Protein AF-A0A0J8AYR1-F1 (afdb_monomer_lite)

InterPro domains:
  IPR007810 Pep3/Vps18, beta-propeller domain [PF05131] (11-89)

Secondary structure (DSSP, 8-state):
---------S-S----------TTHHHH-SEEEEEEETTEEEEEETTSEEEEEETTT--EEEEES---TT-EEEEEEE-SS-TTEEEEEEETEEEEEEE---

Foldseek 3Di:
DPPDPPDPPDPPDDDDDDPDDDPCNVQFAAWQEWDDADQWIWTAGQNQKTWIARNVPRDIDIDRNDPDNQWGWHDWDDDNHDNAWIWTDTPPDDIDTGGDDD

Sequence (102 aa):
NYQDMTSIDSPMFTLERIQWQSSNSTDDGDIVDAATGNNALHIATTNRNIINYDLGSNAQNSIVISRRPEVVVQHIWCSPTSPLHILVSAQGYVSVLCYFVY

Structure (mmCIF, N/CA/C/O backbone):
data_AF-A0A0J8AYR1-F1
#
_entry.id   AF-A0A0J8AYR1-F1
#
loop_
_atom_site.group_PDB
_atom_site.id
_atom_site.type_symbol
_atom_site.label_atom_id
_atom_site.label_alt_id
_atom_site.label_comp_id
_atom_site.label_asym_id
_atom_site.label_entity_id
_atom_site.label_seq_id
_atom_site.pdbx_PDB_ins_code
_atom_site.Cartn_x
_atom_site.Cartn_y
_atom_site.Cartn_z
_atom_site.occupancy
_atom_site.B_iso_or_equiv
_atom_site.auth_seq_id
_atom_site.auth_comp_id
_atom_site.auth_asym_id
_atom_site.auth_atom_id
_atom_site.pdbx_PDB_model_num
ATOM 1 N N . ASN A 1 1 ? 34.464 -25.428 -34.693 1.00 41.31 1 ASN A N 1
ATOM 2 C CA . ASN A 1 1 ? 34.083 -24.071 -34.250 1.00 41.31 1 ASN A CA 1
ATOM 3 C C . ASN A 1 1 ? 32.706 -24.113 -33.616 1.00 41.31 1 ASN A C 1
ATOM 5 O O . ASN A 1 1 ? 31.740 -23.686 -34.228 1.00 41.31 1 ASN A O 1
ATOM 9 N N . TYR A 1 2 ? 32.618 -24.696 -32.420 1.00 43.16 2 TYR A N 1
ATOM 10 C CA . TYR A 1 2 ? 31.464 -24.510 -31.545 1.00 43.16 2 TYR A CA 1
ATOM 11 C C . TYR A 1 2 ? 31.733 -23.206 -30.804 1.00 43.16 2 TYR A C 1
ATOM 13 O O . TYR A 1 2 ? 32.728 -23.120 -30.089 1.00 43.16 2 TYR A O 1
ATOM 21 N N . GLN A 1 3 ? 30.949 -22.167 -31.088 1.00 45.69 3 GLN A N 1
ATOM 22 C CA . GLN A 1 3 ? 31.020 -20.950 -30.295 1.00 45.69 3 GLN A CA 1
ATOM 23 C C . GLN A 1 3 ? 30.329 -21.210 -28.962 1.00 45.69 3 GLN A C 1
ATOM 25 O O . GLN A 1 3 ? 29.209 -21.716 -28.916 1.00 45.69 3 GLN A O 1
ATOM 30 N N . ASP A 1 4 ? 31.079 -20.909 -27.912 1.00 48.56 4 ASP A N 1
ATOM 31 C CA . ASP A 1 4 ? 30.692 -20.997 -26.518 1.00 48.56 4 ASP A CA 1
ATOM 32 C C . ASP A 1 4 ? 29.465 -20.115 -26.273 1.00 48.56 4 ASP A C 1
ATOM 34 O O . ASP A 1 4 ? 29.468 -18.913 -26.543 1.00 48.56 4 ASP A O 1
ATOM 38 N N . MET A 1 5 ? 28.389 -20.730 -25.799 1.00 51.56 5 MET A N 1
ATOM 39 C CA . MET A 1 5 ? 27.125 -20.071 -25.496 1.00 51.56 5 MET A CA 1
ATOM 40 C C . MET A 1 5 ? 27.169 -19.575 -24.046 1.00 51.56 5 MET A C 1
ATOM 42 O O . MET A 1 5 ? 26.404 -20.024 -23.199 1.00 51.56 5 MET A O 1
ATOM 46 N N . THR A 1 6 ? 28.113 -18.686 -23.736 1.00 61.59 6 THR A N 1
ATOM 47 C CA . THR A 1 6 ? 28.304 -18.126 -22.390 1.00 61.59 6 THR A CA 1
ATOM 48 C C . THR A 1 6 ? 27.818 -16.681 -22.335 1.00 61.59 6 THR A C 1
ATOM 50 O O . THR A 1 6 ? 28.606 -15.758 -22.529 1.00 61.59 6 THR A O 1
ATOM 53 N N . SER A 1 7 ? 26.529 -16.460 -22.064 1.00 59.00 7 SER A N 1
ATOM 54 C CA . SER A 1 7 ? 26.088 -15.193 -21.448 1.00 59.00 7 SER A CA 1
ATOM 55 C C . SER A 1 7 ? 24.693 -15.261 -20.801 1.00 59.00 7 SER A C 1
ATOM 57 O O . SER A 1 7 ? 23.943 -14.289 -20.861 1.00 59.00 7 SER A O 1
ATOM 59 N N . ILE A 1 8 ? 24.318 -16.387 -20.181 1.00 58.75 8 ILE A N 1
ATOM 60 C CA . ILE A 1 8 ? 23.098 -16.459 -19.342 1.00 58.75 8 ILE A CA 1
ATOM 61 C C . ILE A 1 8 ? 23.377 -15.946 -17.905 1.00 58.75 8 ILE A C 1
ATOM 63 O O . ILE A 1 8 ? 22.479 -15.871 -17.078 1.00 58.75 8 ILE A O 1
ATOM 67 N N . ASP A 1 9 ? 24.602 -15.504 -17.601 1.00 64.50 9 ASP A N 1
ATOM 68 C CA . ASP A 1 9 ? 25.030 -15.224 -16.219 1.00 64.50 9 ASP A CA 1
ATOM 69 C C . ASP A 1 9 ? 24.648 -13.836 -15.668 1.00 64.50 9 ASP A C 1
ATOM 71 O O . ASP A 1 9 ? 25.015 -13.498 -14.543 1.00 64.50 9 ASP A O 1
ATOM 75 N N . SER A 1 10 ? 23.905 -13.012 -16.413 1.00 72.81 10 SER A N 1
ATOM 76 C CA . SER A 1 10 ? 23.331 -11.780 -15.850 1.00 72.81 10 SER A CA 1
ATOM 77 C C . SER A 1 10 ? 21.927 -12.064 -15.317 1.00 72.81 10 SER A C 1
ATOM 79 O O . SER A 1 10 ? 21.086 -12.545 -16.083 1.00 72.81 10 SER A O 1
ATOM 81 N N . PRO A 1 11 ? 21.632 -11.787 -14.033 1.00 75.94 11 PRO A N 1
ATOM 82 C CA . PRO A 1 11 ? 20.304 -12.039 -13.500 1.00 75.94 11 PRO A CA 1
ATOM 83 C C . PRO A 1 11 ? 19.281 -11.180 -14.251 1.00 75.94 11 PRO A C 1
ATOM 85 O O . PRO A 1 11 ? 19.457 -9.972 -14.392 1.00 75.94 11 PRO A O 1
ATOM 88 N N . MET A 1 12 ? 18.194 -11.802 -14.721 1.00 83.56 12 MET A N 1
ATOM 89 C CA . MET A 1 12 ? 17.119 -11.093 -15.436 1.00 83.56 12 MET A CA 1
ATOM 90 C C . MET A 1 12 ? 16.391 -10.062 -14.557 1.00 83.56 12 MET A C 1
ATOM 92 O O . MET A 1 12 ? 15.649 -9.233 -15.075 1.00 83.56 12 MET A O 1
ATOM 96 N N . PHE A 1 13 ? 16.586 -10.126 -13.236 1.00 83.69 13 PHE A N 1
ATOM 97 C CA . PHE A 1 13 ? 15.982 -9.238 -12.252 1.00 83.69 13 PHE A CA 1
ATOM 98 C C . PHE A 1 13 ? 16.992 -8.911 -11.155 1.00 83.69 13 PHE A C 1
ATOM 100 O O . PHE A 1 13 ? 17.708 -9.794 -10.677 1.00 83.69 13 PHE A O 1
ATOM 107 N N . THR A 1 14 ? 17.004 -7.659 -10.715 1.00 84.88 14 THR A N 1
ATOM 108 C CA . THR A 1 14 ? 17.695 -7.224 -9.503 1.00 84.88 14 THR A CA 1
ATOM 109 C C . THR A 1 14 ? 16.663 -6.901 -8.430 1.00 84.88 14 THR A C 1
ATOM 111 O O . THR A 1 14 ? 15.579 -6.393 -8.718 1.00 84.88 14 THR A O 1
ATOM 114 N N . LEU A 1 15 ? 16.982 -7.233 -7.178 1.00 87.06 15 LEU A N 1
ATOM 115 C CA . LEU A 1 15 ? 16.204 -6.773 -6.034 1.00 87.06 15 LEU A CA 1
ATOM 116 C C . LEU A 1 15 ? 16.839 -5.488 -5.518 1.00 87.06 15 LEU A C 1
ATOM 118 O O . LEU A 1 15 ? 17.949 -5.510 -4.988 1.00 87.06 15 LEU A O 1
ATOM 122 N N . GLU A 1 16 ? 16.119 -4.383 -5.647 1.00 85.75 16 GLU A N 1
ATOM 123 C CA . GLU A 1 16 ? 16.551 -3.086 -5.144 1.00 85.75 16 GLU A CA 1
ATOM 124 C C . GLU A 1 16 ? 15.649 -2.646 -3.997 1.00 85.75 16 GLU A C 1
ATOM 126 O O . GLU A 1 16 ? 14.424 -2.785 -4.038 1.00 85.75 16 GLU A O 1
ATOM 131 N N . ARG A 1 17 ? 16.264 -2.116 -2.936 1.00 83.44 17 ARG A N 1
ATOM 132 C CA . ARG A 1 17 ? 15.516 -1.518 -1.835 1.00 83.44 17 ARG A CA 1
ATOM 133 C C . ARG A 1 17 ? 15.144 -0.096 -2.224 1.00 83.44 17 ARG A C 1
ATOM 135 O O . ARG A 1 17 ? 16.012 0.770 -2.281 1.00 83.44 17 ARG A O 1
ATOM 142 N N . ILE A 1 18 ? 13.852 0.159 -2.385 1.00 78.69 18 ILE A N 1
ATOM 143 C CA . ILE A 1 18 ? 13.345 1.527 -2.476 1.00 78.69 18 ILE A CA 1
ATOM 144 C C . ILE A 1 18 ? 13.568 2.197 -1.116 1.00 78.69 18 ILE A C 1
ATOM 146 O O . ILE A 1 18 ? 13.080 1.724 -0.085 1.00 78.69 18 ILE A O 1
ATOM 150 N N . GLN A 1 19 ? 14.338 3.287 -1.101 1.00 73.56 19 GLN A N 1
ATOM 151 C CA . GLN A 1 19 ? 14.444 4.153 0.070 1.00 73.56 19 GLN A CA 1
ATOM 152 C C . GLN A 1 19 ? 13.194 5.027 0.156 1.00 73.56 19 GLN A C 1
ATOM 154 O O . GLN A 1 19 ? 13.182 6.176 -0.271 1.00 73.56 19 GLN A O 1
ATOM 159 N N . TRP A 1 20 ? 12.129 4.446 0.694 1.00 74.62 20 TRP A N 1
ATOM 160 C CA . TRP A 1 20 ? 10.896 5.151 1.007 1.00 74.62 20 TRP A CA 1
ATOM 161 C C . TRP A 1 20 ? 10.792 5.390 2.516 1.00 74.62 20 TRP A C 1
ATOM 163 O O . TRP A 1 20 ? 11.102 4.505 3.317 1.00 74.62 20 TRP A O 1
ATOM 173 N N . GLN A 1 21 ? 10.327 6.580 2.894 1.00 71.75 21 GLN A N 1
ATOM 174 C CA . GLN A 1 21 ? 9.974 6.928 4.265 1.00 71.75 21 GLN A CA 1
ATOM 175 C C . GLN A 1 21 ? 8.799 7.904 4.244 1.00 71.75 21 GLN A C 1
ATOM 177 O O . GLN A 1 21 ? 8.859 8.926 3.560 1.00 71.75 21 GLN A O 1
ATOM 182 N N . SER A 1 22 ? 7.750 7.610 5.015 1.00 71.69 22 SER A N 1
ATOM 183 C CA . SER A 1 22 ? 6.645 8.555 5.185 1.00 71.69 22 SER A CA 1
ATOM 184 C C . SER A 1 22 ? 7.136 9.874 5.785 1.00 71.69 22 SER A C 1
ATOM 186 O O . SER A 1 22 ? 7.907 9.873 6.751 1.00 71.69 22 SER A O 1
ATOM 188 N N . SER A 1 23 ? 6.619 11.000 5.283 1.00 70.94 23 SER A N 1
ATOM 189 C CA . SER A 1 23 ? 6.814 12.324 5.893 1.00 70.94 23 SER A CA 1
ATOM 190 C C . SER A 1 23 ? 6.372 12.383 7.356 1.00 70.94 23 SER A C 1
ATOM 192 O O . SER A 1 23 ? 6.925 13.177 8.109 1.00 70.94 23 SER A O 1
ATOM 194 N N . ASN A 1 24 ? 5.417 11.536 7.760 1.00 69.19 24 ASN A N 1
ATOM 195 C CA . ASN A 1 24 ? 4.811 11.531 9.093 1.00 69.19 24 ASN A CA 1
ATOM 196 C C . ASN A 1 24 ? 4.947 10.157 9.773 1.00 69.19 24 ASN A C 1
ATOM 198 O O . ASN A 1 24 ? 4.015 9.676 10.408 1.00 69.19 24 ASN A O 1
ATOM 202 N N . SER A 1 25 ? 6.109 9.507 9.635 1.00 64.56 25 SER A N 1
ATOM 203 C CA . SER A 1 25 ? 6.326 8.110 10.064 1.00 64.56 25 SER A CA 1
ATOM 204 C C . SER A 1 25 ? 5.866 7.747 11.490 1.00 64.56 25 SER A C 1
ATOM 206 O O . SER A 1 25 ? 5.452 6.613 11.708 1.00 64.56 25 SER A O 1
ATOM 208 N N . THR A 1 26 ? 5.878 8.676 12.453 1.00 67.69 26 THR A N 1
ATOM 209 C CA . THR A 1 26 ? 5.366 8.430 13.816 1.00 67.69 26 THR A CA 1
ATOM 210 C C . THR A 1 26 ? 3.842 8.339 13.893 1.00 67.69 26 THR A C 1
ATOM 212 O O . THR A 1 26 ? 3.320 7.618 14.739 1.00 67.69 26 THR A O 1
ATOM 215 N N . ASP A 1 27 ? 3.132 9.032 13.004 1.00 79.12 27 ASP A N 1
ATOM 216 C CA . ASP A 1 27 ? 1.670 9.130 13.010 1.00 79.12 27 ASP A CA 1
ATOM 217 C C . ASP A 1 27 ? 1.016 8.096 12.088 1.00 79.12 27 ASP A C 1
ATOM 219 O O . ASP A 1 27 ? -0.184 7.847 12.192 1.00 79.12 27 ASP A O 1
ATOM 223 N N . ASP A 1 28 ? 1.783 7.456 11.204 1.00 83.00 28 ASP A N 1
ATOM 224 C CA . ASP A 1 28 ? 1.265 6.468 10.255 1.00 83.00 28 ASP A CA 1
ATOM 225 C C . ASP A 1 28 ? 1.270 5.033 10.797 1.00 83.00 28 ASP A C 1
ATOM 227 O O . ASP A 1 28 ? 0.430 4.232 10.386 1.00 83.00 28 ASP A O 1
ATOM 231 N N . GLY A 1 29 ? 2.139 4.713 11.758 1.00 87.69 29 GLY A N 1
ATOM 232 C CA . GLY A 1 29 ? 2.247 3.365 12.322 1.00 87.69 29 GLY A CA 1
ATOM 233 C C . GLY A 1 29 ? 2.941 2.372 11.382 1.00 87.69 29 GLY A C 1
ATOM 234 O O . GLY A 1 29 ? 3.720 2.757 10.511 1.00 87.69 29 GLY A O 1
ATOM 235 N N . ASP A 1 30 ? 2.671 1.081 11.579 1.00 90.50 30 ASP A N 1
ATOM 236 C CA . ASP A 1 30 ? 3.294 -0.013 10.825 1.00 90.50 30 ASP A CA 1
ATOM 237 C C . ASP A 1 30 ? 2.606 -0.245 9.476 1.00 90.50 30 ASP A C 1
ATOM 239 O O . ASP A 1 30 ? 1.420 0.047 9.307 1.00 90.50 30 ASP A O 1
ATOM 243 N N . ILE A 1 31 ? 3.332 -0.829 8.520 1.00 91.69 31 ILE A N 1
ATOM 244 C CA . ILE A 1 31 ? 2.767 -1.264 7.237 1.00 91.69 31 ILE A CA 1
ATOM 245 C C . ILE A 1 31 ? 1.909 -2.513 7.455 1.00 91.69 31 ILE A C 1
ATOM 247 O O . ILE A 1 31 ? 2.355 -3.485 8.062 1.00 91.69 31 ILE A O 1
ATOM 251 N N . VAL A 1 32 ? 0.694 -2.492 6.911 1.00 93.25 32 VAL A N 1
ATOM 252 C CA . VAL A 1 32 ? -0.233 -3.631 6.894 1.00 93.25 32 VAL A CA 1
ATOM 253 C C . VAL A 1 32 ? -0.153 -4.368 5.564 1.00 93.25 32 VAL A C 1
ATOM 255 O O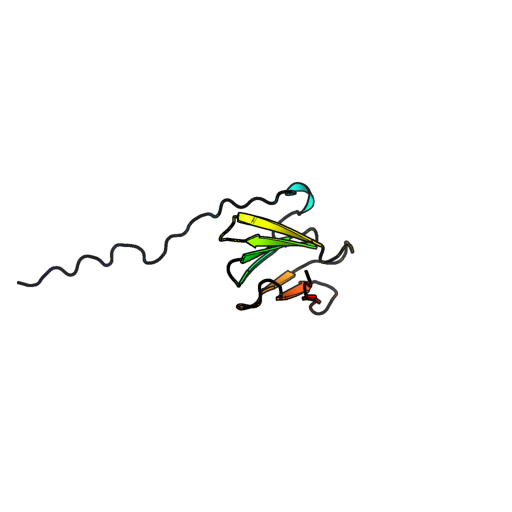 . VAL A 1 32 ? -0.011 -5.586 5.542 1.00 93.25 32 VAL A O 1
ATOM 258 N N . ASP A 1 33 ? -0.257 -3.627 4.462 1.00 94.31 33 ASP A N 1
ATOM 259 C CA . ASP A 1 33 ? -0.274 -4.175 3.109 1.00 94.31 33 ASP A CA 1
ATOM 260 C C . ASP A 1 33 ? 0.229 -3.128 2.108 1.00 94.31 33 ASP A C 1
ATOM 262 O O . ASP A 1 33 ? 0.218 -1.924 2.390 1.00 94.31 33 ASP A O 1
ATOM 266 N N . ALA A 1 34 ? 0.673 -3.583 0.940 1.00 92.88 34 ALA A N 1
ATOM 267 C CA . ALA A 1 34 ? 1.155 -2.726 -0.128 1.00 92.88 34 ALA A CA 1
ATOM 268 C C . ALA A 1 34 ? 0.722 -3.253 -1.497 1.00 92.88 34 ALA A C 1
ATOM 270 O O . ALA A 1 34 ? 0.813 -4.444 -1.786 1.00 92.88 34 ALA A O 1
ATOM 271 N N . ALA A 1 35 ? 0.307 -2.344 -2.372 1.00 92.50 35 ALA A N 1
ATOM 272 C CA . ALA A 1 35 ? -0.088 -2.660 -3.736 1.00 92.50 35 ALA A CA 1
ATOM 273 C C . ALA A 1 35 ? 0.519 -1.651 -4.710 1.00 92.50 35 ALA A C 1
ATOM 275 O O . ALA A 1 35 ? 0.673 -0.473 -4.393 1.00 92.50 35 ALA A O 1
ATOM 276 N N . THR A 1 36 ? 0.861 -2.110 -5.911 1.00 89.88 36 THR A N 1
ATOM 277 C CA . THR A 1 36 ? 1.384 -1.252 -6.977 1.00 89.88 36 THR A CA 1
ATOM 278 C C . THR A 1 36 ? 0.388 -1.161 -8.124 1.00 89.88 36 THR A C 1
ATOM 280 O O . THR A 1 36 ? -0.287 -2.129 -8.475 1.00 89.88 36 THR A O 1
ATOM 283 N N . GLY A 1 37 ? 0.284 0.024 -8.715 1.00 87.12 37 GLY A N 1
ATOM 284 C CA . GLY A 1 37 ? -0.596 0.291 -9.847 1.00 87.12 37 GLY A CA 1
ATOM 285 C C . GLY A 1 37 ? -0.284 1.655 -10.442 1.00 87.12 37 GLY A C 1
ATOM 286 O O . GLY A 1 37 ? 0.075 2.573 -9.715 1.00 87.12 37 GLY A O 1
ATOM 287 N N . ASN A 1 38 ? -0.368 1.786 -11.769 1.00 84.81 38 ASN A N 1
ATOM 288 C CA . ASN A 1 38 ? -0.178 3.059 -12.473 1.00 84.81 38 ASN A CA 1
ATOM 289 C C . ASN A 1 38 ? 1.052 3.886 -12.006 1.00 84.81 38 ASN A C 1
ATOM 291 O O . ASN A 1 38 ? 0.932 5.065 -11.682 1.00 84.81 38 ASN A O 1
ATOM 295 N N . ASN A 1 39 ? 2.234 3.261 -11.947 1.00 87.81 39 ASN A N 1
ATOM 296 C CA . ASN A 1 39 ? 3.491 3.887 -11.501 1.00 87.81 39 ASN A CA 1
ATOM 297 C C . ASN A 1 39 ? 3.481 4.442 -10.057 1.00 87.81 39 ASN A C 1
ATOM 299 O O . ASN A 1 39 ? 4.303 5.286 -9.704 1.00 87.81 39 ASN A O 1
ATOM 303 N N . ALA A 1 40 ? 2.576 3.957 -9.211 1.00 87.69 40 ALA A N 1
ATOM 304 C CA . ALA A 1 40 ? 2.516 4.294 -7.799 1.00 87.69 40 ALA A CA 1
ATOM 305 C C . ALA A 1 40 ? 2.620 3.041 -6.922 1.00 87.69 40 ALA A C 1
ATOM 307 O O . ALA A 1 40 ? 2.189 1.944 -7.294 1.00 87.69 40 ALA A O 1
ATOM 308 N N . LEU A 1 41 ? 3.197 3.234 -5.740 1.00 90.38 41 LEU A N 1
ATOM 309 C CA . LEU A 1 41 ? 3.162 2.314 -4.616 1.00 90.38 41 LEU A CA 1
ATOM 310 C C . LEU A 1 41 ? 2.157 2.856 -3.597 1.00 90.38 41 LEU A C 1
ATOM 312 O O . LEU A 1 41 ? 2.303 3.968 -3.095 1.00 90.38 41 LEU A O 1
ATOM 316 N N . HIS A 1 42 ? 1.145 2.060 -3.291 1.00 90.44 42 HIS A N 1
ATOM 317 C CA . HIS A 1 42 ? 0.127 2.358 -2.297 1.00 90.44 42 HIS A CA 1
ATOM 318 C C . HIS A 1 42 ? 0.407 1.517 -1.058 1.00 90.44 42 HIS A C 1
ATOM 320 O O . HIS A 1 42 ? 0.575 0.303 -1.166 1.00 90.44 42 HIS A O 1
ATOM 326 N N . ILE A 1 43 ? 0.473 2.151 0.107 1.00 91.75 43 ILE A N 1
ATOM 327 C CA . ILE A 1 43 ? 0.865 1.511 1.365 1.00 91.75 43 ILE A CA 1
ATOM 328 C C . ILE A 1 43 ? -0.237 1.753 2.383 1.00 91.75 43 ILE A C 1
ATOM 330 O O . ILE A 1 43 ? -0.506 2.896 2.745 1.00 91.75 43 ILE A O 1
ATOM 334 N N . ALA A 1 44 ? -0.865 0.682 2.853 1.00 92.25 44 ALA A N 1
ATOM 335 C CA . ALA A 1 44 ? -1.812 0.741 3.952 1.00 92.25 44 ALA A CA 1
ATOM 336 C C . ALA A 1 44 ? -1.088 0.595 5.287 1.00 92.25 44 ALA A C 1
ATOM 338 O O . ALA A 1 44 ? -0.193 -0.243 5.426 1.00 92.25 44 ALA A O 1
ATOM 339 N N . THR A 1 45 ? -1.509 1.369 6.283 1.00 92.75 45 THR A N 1
ATOM 340 C CA . THR A 1 45 ? -0.861 1.380 7.597 1.00 92.75 45 THR A CA 1
ATOM 341 C C . THR A 1 45 ? -1.816 1.067 8.747 1.00 92.75 45 THR A C 1
ATOM 343 O O . THR A 1 45 ? -3.041 1.179 8.623 1.00 92.75 45 THR A O 1
ATOM 346 N N . THR A 1 46 ? -1.263 0.696 9.905 1.00 91.31 46 THR A N 1
ATOM 347 C CA . THR A 1 46 ? -2.044 0.379 11.112 1.00 91.31 46 THR A CA 1
ATOM 348 C C . THR A 1 46 ? -2.780 1.592 11.675 1.00 91.31 46 THR A C 1
ATOM 350 O O . THR A 1 46 ? -3.806 1.420 12.340 1.00 91.31 46 THR A O 1
ATOM 353 N N . ASN A 1 47 ? -2.354 2.819 11.343 1.00 90.44 47 ASN A N 1
ATOM 354 C CA . ASN A 1 47 ? -3.113 4.026 11.673 1.00 90.44 47 ASN A CA 1
ATOM 355 C C . ASN A 1 47 ? -4.241 4.369 10.694 1.00 90.44 47 ASN A C 1
ATOM 357 O O . ASN A 1 47 ? -4.860 5.424 10.835 1.00 90.44 47 ASN A O 1
ATOM 361 N N . ARG A 1 48 ? -4.605 3.427 9.811 1.00 89.81 48 ARG A N 1
AT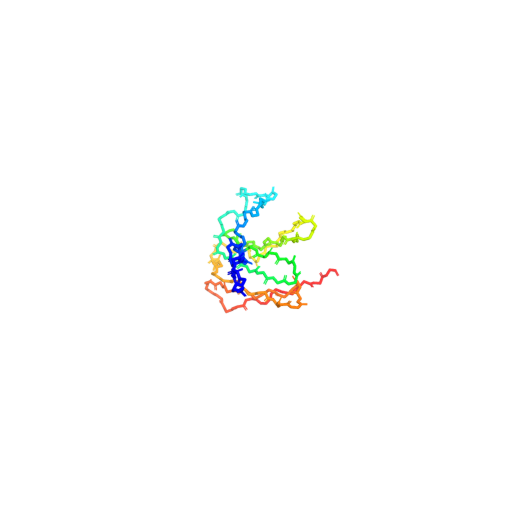OM 362 C CA . ARG A 1 48 ? -5.722 3.523 8.854 1.00 89.81 48 ARG A CA 1
ATOM 363 C C . ARG A 1 48 ? -5.488 4.610 7.808 1.00 89.81 48 ARG A C 1
ATOM 365 O O . ARG A 1 48 ? -6.438 5.270 7.384 1.00 89.81 48 ARG A O 1
ATOM 372 N N . ASN A 1 49 ? -4.238 4.760 7.380 1.00 89.25 49 ASN A N 1
ATOM 373 C CA . ASN A 1 49 ? -3.867 5.626 6.273 1.00 89.25 49 ASN A CA 1
ATOM 374 C C . ASN A 1 49 ? -3.526 4.793 5.035 1.00 89.25 49 ASN A C 1
ATOM 376 O O . ASN A 1 49 ? -3.040 3.667 5.150 1.00 89.25 49 ASN A O 1
ATOM 380 N N . ILE A 1 50 ? -3.771 5.363 3.857 1.00 90.19 50 ILE A N 1
ATOM 381 C CA . ILE A 1 50 ? -3.126 4.956 2.611 1.00 90.19 50 ILE A CA 1
ATOM 382 C C . ILE A 1 50 ? -2.115 6.031 2.268 1.00 90.19 50 ILE A C 1
ATOM 384 O O . ILE A 1 50 ? -2.485 7.187 2.068 1.00 90.19 50 ILE A O 1
ATOM 388 N N . ILE A 1 51 ? -0.857 5.635 2.163 1.00 90.19 51 ILE A N 1
ATOM 389 C CA . ILE A 1 51 ? 0.207 6.477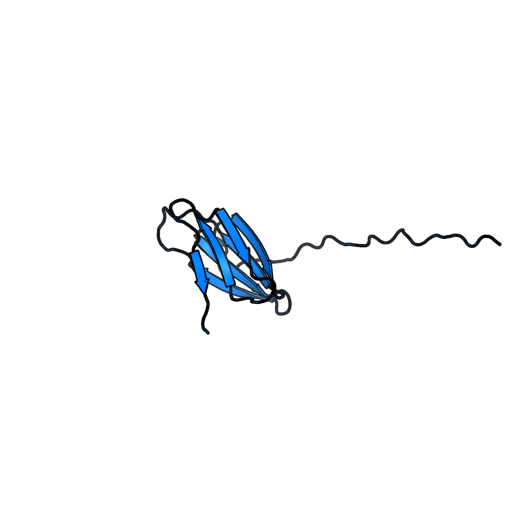 1.642 1.00 90.19 51 ILE A CA 1
ATOM 390 C C . ILE A 1 51 ? 0.371 6.132 0.168 1.00 90.19 51 ILE A C 1
ATOM 392 O O . ILE A 1 51 ? 0.660 4.984 -0.168 1.00 90.19 51 ILE A O 1
ATOM 396 N N . ASN A 1 52 ? 0.185 7.115 -0.708 1.00 89.06 52 ASN A N 1
ATOM 397 C CA . ASN A 1 52 ? 0.499 6.969 -2.121 1.00 89.06 52 ASN A CA 1
ATOM 398 C C . ASN A 1 52 ? 1.884 7.548 -2.369 1.00 89.06 52 ASN A C 1
ATOM 400 O O . ASN A 1 52 ? 2.136 8.715 -2.062 1.00 89.06 52 ASN A O 1
ATOM 404 N N . TYR A 1 53 ? 2.754 6.739 -2.952 1.00 89.31 53 TYR A N 1
ATOM 405 C CA . TYR A 1 53 ? 4.104 7.105 -3.333 1.00 89.31 53 TYR A CA 1
ATOM 406 C C . TYR A 1 53 ? 4.262 6.966 -4.845 1.00 89.31 53 TYR A C 1
ATOM 408 O O . TYR A 1 53 ? 4.131 5.873 -5.395 1.00 89.31 53 TYR A O 1
ATOM 416 N N . ASP A 1 54 ? 4.520 8.077 -5.524 1.00 88.12 54 ASP A N 1
ATOM 417 C CA . ASP A 1 54 ? 4.792 8.094 -6.959 1.00 88.12 54 ASP A CA 1
ATOM 418 C C . ASP A 1 54 ? 6.230 7.624 -7.211 1.00 88.12 54 ASP A C 1
ATOM 420 O O . ASP A 1 54 ? 7.188 8.265 -6.776 1.00 88.12 54 ASP A O 1
ATOM 424 N N . LEU A 1 55 ? 6.383 6.512 -7.933 1.00 86.50 55 LEU A N 1
ATOM 425 C CA . LEU A 1 55 ? 7.682 5.891 -8.204 1.00 86.50 55 LEU A CA 1
ATOM 426 C C . LEU A 1 55 ? 8.526 6.676 -9.222 1.00 86.50 55 LEU A C 1
ATOM 428 O O . LEU A 1 55 ? 9.728 6.447 -9.321 1.00 86.50 55 LEU A O 1
ATOM 432 N N . GLY A 1 56 ? 7.919 7.580 -9.997 1.00 87.94 56 GLY A N 1
ATOM 433 C CA . GLY A 1 56 ? 8.613 8.414 -10.979 1.00 87.94 56 GLY A CA 1
ATOM 434 C C . GLY A 1 56 ? 9.094 9.747 -10.410 1.00 87.94 56 GLY A C 1
ATOM 435 O O . GLY A 1 56 ? 10.169 10.220 -10.777 1.00 87.94 56 GLY A O 1
ATOM 436 N N . SER A 1 57 ? 8.308 10.361 -9.521 1.00 88.75 57 SER A N 1
ATOM 437 C CA . SER A 1 57 ? 8.619 11.680 -8.948 1.00 88.75 57 SER A CA 1
ATOM 438 C C . SER A 1 57 ? 9.118 11.641 -7.502 1.00 88.75 57 SER A C 1
ATOM 440 O O . SER A 1 57 ? 9.607 12.654 -7.003 1.00 88.75 57 SER A O 1
ATOM 442 N N . ASN A 1 58 ? 9.005 10.495 -6.821 1.00 85.31 58 ASN A N 1
ATOM 443 C CA . ASN A 1 58 ? 9.196 10.340 -5.374 1.00 85.31 58 ASN A CA 1
ATOM 444 C C . ASN A 1 58 ? 8.254 11.215 -4.525 1.00 85.31 58 ASN A C 1
ATOM 446 O O . ASN A 1 58 ? 8.486 11.395 -3.326 1.00 85.31 58 ASN A O 1
ATOM 450 N N . ALA A 1 59 ? 7.202 11.780 -5.126 1.00 86.12 59 ALA A N 1
ATOM 451 C CA . ALA A 1 59 ? 6.190 12.532 -4.402 1.00 86.12 59 ALA A CA 1
ATOM 452 C C . ALA A 1 59 ? 5.334 11.592 -3.548 1.00 86.12 59 ALA A C 1
ATOM 454 O O . ALA A 1 59 ? 5.077 10.445 -3.919 1.00 86.12 59 ALA A O 1
ATOM 455 N N . GLN A 1 60 ? 4.858 12.100 -2.411 1.00 86.06 60 GLN A N 1
ATOM 456 C CA . GLN A 1 60 ? 4.004 11.338 -1.507 1.00 86.06 60 GLN A CA 1
ATOM 457 C C . GLN A 1 60 ? 2.782 12.128 -1.058 1.00 86.06 60 GLN A C 1
ATOM 459 O O . GLN A 1 60 ? 2.839 13.345 -0.872 1.00 86.06 60 GLN A O 1
ATOM 464 N N . ASN A 1 61 ? 1.683 11.414 -0.839 1.00 85.06 61 ASN A N 1
ATOM 465 C CA . ASN A 1 61 ? 0.510 11.920 -0.140 1.00 85.06 61 ASN A CA 1
ATOM 466 C C . ASN A 1 61 ? -0.065 10.831 0.776 1.00 85.06 61 ASN A C 1
ATOM 468 O O . ASN A 1 61 ? 0.203 9.648 0.585 1.00 85.06 61 ASN A O 1
ATOM 472 N N . SER A 1 62 ? -0.827 11.241 1.789 1.00 85.38 62 SER A N 1
ATOM 473 C CA . SER A 1 62 ? -1.473 10.333 2.737 1.00 85.38 62 SER A CA 1
ATOM 474 C C . SER A 1 62 ? -2.965 10.632 2.806 1.00 85.38 62 SER A C 1
ATOM 476 O O . SER A 1 62 ? -3.383 11.793 2.789 1.00 85.38 62 SER A O 1
ATOM 478 N N . ILE A 1 63 ? -3.767 9.576 2.869 1.00 84.31 63 ILE A N 1
ATOM 479 C CA . ILE A 1 63 ? -5.222 9.621 2.949 1.00 84.31 63 ILE A CA 1
ATOM 480 C C . ILE A 1 63 ? -5.660 8.827 4.165 1.00 84.31 63 ILE A C 1
ATOM 482 O O . ILE A 1 63 ? -5.345 7.648 4.292 1.00 84.31 63 ILE A O 1
ATOM 486 N N . VAL A 1 64 ? -6.480 9.444 5.007 1.00 87.12 64 VAL A N 1
ATOM 487 C CA . VAL A 1 64 ? -7.115 8.763 6.135 1.00 87.12 64 VAL A CA 1
ATOM 488 C C . VAL A 1 64 ? -8.304 7.945 5.624 1.00 87.12 64 VAL A C 1
ATOM 490 O O . VAL A 1 64 ? -9.295 8.519 5.172 1.00 87.12 64 VAL A O 1
ATOM 493 N N . ILE A 1 65 ? -8.238 6.617 5.733 1.00 86.00 65 ILE A N 1
ATOM 494 C CA . ILE A 1 65 ? -9.348 5.706 5.401 1.00 86.00 65 ILE A CA 1
ATOM 495 C C . ILE A 1 65 ? -10.468 5.854 6.434 1.00 86.00 65 ILE A C 1
ATOM 497 O O . ILE A 1 65 ? -11.651 5.903 6.101 1.00 86.00 65 ILE A O 1
ATOM 501 N N . SER A 1 66 ? -10.099 5.892 7.716 1.00 85.12 66 SER A N 1
ATOM 502 C CA . SER A 1 66 ? -11.046 5.944 8.825 1.00 85.12 66 SER A CA 1
ATOM 503 C C . SER A 1 66 ? -10.422 6.577 10.061 1.00 85.12 66 SER A C 1
ATOM 505 O O . SER A 1 66 ? -9.269 6.324 10.394 1.00 85.12 66 SER A O 1
ATOM 507 N N . ARG A 1 67 ? -11.225 7.357 10.792 1.00 85.44 67 ARG A N 1
ATOM 508 C CA . ARG A 1 67 ? -10.872 7.884 12.124 1.00 85.44 67 ARG A CA 1
ATOM 509 C C . ARG A 1 67 ? -11.398 7.016 13.269 1.00 85.44 67 ARG A C 1
ATOM 511 O O . ARG A 1 67 ? -11.184 7.345 14.430 1.00 85.44 67 ARG A O 1
ATOM 518 N N . ARG A 1 68 ? -12.122 5.940 12.948 1.00 86.12 68 ARG A N 1
ATOM 519 C CA . ARG A 1 68 ? -12.664 5.002 13.933 1.00 86.12 68 ARG A CA 1
ATOM 520 C C . ARG A 1 68 ? -11.555 4.053 14.401 1.00 86.12 68 ARG A C 1
ATOM 522 O O . ARG A 1 68 ? -10.991 3.360 13.550 1.00 86.12 68 ARG A O 1
ATOM 529 N N . PRO A 1 69 ? -11.221 4.019 15.703 1.00 86.62 69 PRO A N 1
ATOM 530 C CA . PRO A 1 69 ? -10.101 3.228 16.212 1.00 86.62 69 PRO A CA 1
ATOM 531 C C . PRO A 1 69 ? -10.310 1.715 16.069 1.00 86.62 69 PRO A C 1
ATOM 533 O O . PRO A 1 69 ? -9.337 0.976 15.983 1.00 86.62 69 PRO A O 1
ATOM 536 N N . GLU A 1 70 ? -11.557 1.250 16.007 1.00 86.12 70 GLU A N 1
ATOM 537 C CA . GLU A 1 70 ? -11.906 -0.163 15.847 1.00 86.12 70 GLU A CA 1
ATOM 538 C C . GLU A 1 70 ? -11.740 -0.692 14.413 1.00 86.12 70 GLU A C 1
ATOM 540 O O . GLU A 1 70 ? -11.830 -1.897 14.190 1.00 86.12 70 GLU A O 1
ATOM 545 N N . VAL A 1 71 ? -11.504 0.186 13.431 1.00 86.75 71 VAL A N 1
ATOM 546 C CA . VAL A 1 71 ? -11.278 -0.230 12.042 1.00 86.75 71 VAL A CA 1
ATOM 547 C C . VAL A 1 71 ? -9.850 -0.737 11.888 1.00 86.75 71 VAL A C 1
ATOM 549 O O . VAL A 1 71 ? -8.889 0.017 12.046 1.00 86.75 71 VAL A O 1
ATOM 552 N N . VAL A 1 72 ? -9.724 -2.007 11.514 1.00 88.38 72 VAL A N 1
ATOM 553 C CA . VAL A 1 72 ? -8.437 -2.652 11.236 1.00 88.38 72 VAL A CA 1
ATOM 554 C C . VAL A 1 72 ? -8.356 -2.947 9.747 1.00 88.38 72 VAL A C 1
ATOM 556 O O . VAL A 1 72 ? -9.095 -3.792 9.248 1.00 88.38 72 VAL A O 1
ATOM 559 N N . VAL A 1 73 ? -7.481 -2.242 9.030 1.00 89.62 73 VAL A N 1
ATOM 560 C CA . VAL A 1 73 ? -7.204 -2.532 7.616 1.00 89.62 73 VAL A CA 1
ATOM 561 C C . VAL A 1 73 ? -6.536 -3.900 7.515 1.00 89.62 73 VAL A C 1
ATOM 563 O O . VAL A 1 73 ? -5.745 -4.265 8.379 1.00 89.62 73 VAL A O 1
ATOM 566 N N . GLN A 1 74 ? -6.880 -4.663 6.482 1.00 90.69 74 GLN A N 1
ATOM 567 C CA . GLN A 1 74 ? -6.331 -5.999 6.243 1.00 90.69 74 GLN A CA 1
ATOM 568 C C . GLN A 1 74 ? -5.634 -6.082 4.892 1.00 90.69 74 GLN A C 1
ATOM 570 O O . GLN A 1 74 ? -4.527 -6.599 4.817 1.00 90.69 74 GLN A O 1
ATOM 575 N N . HIS A 1 75 ? -6.283 -5.567 3.844 1.00 91.31 75 HIS A N 1
ATOM 576 C CA . HIS A 1 75 ? -5.790 -5.684 2.476 1.00 91.31 75 HIS A CA 1
ATOM 577 C C . HIS A 1 75 ? -6.143 -4.469 1.634 1.00 91.31 75 HIS A C 1
ATOM 579 O O . HIS A 1 75 ? -7.198 -3.855 1.840 1.00 91.31 75 HIS A O 1
ATOM 585 N N . ILE A 1 76 ? -5.298 -4.181 0.646 1.00 91.62 76 ILE A N 1
ATOM 586 C CA . ILE A 1 76 ? -5.583 -3.205 -0.403 1.00 91.62 76 ILE A CA 1
ATOM 587 C C . ILE A 1 76 ? -5.396 -3.801 -1.797 1.00 91.62 76 ILE A C 1
ATOM 589 O O . ILE A 1 76 ? -4.490 -4.587 -2.050 1.00 91.62 76 ILE A O 1
ATOM 593 N N . TRP A 1 77 ? -6.239 -3.374 -2.734 1.00 90.88 77 TRP A N 1
ATOM 594 C CA . TRP A 1 77 ? -6.083 -3.665 -4.157 1.00 90.88 77 TRP A CA 1
ATOM 595 C C . TRP A 1 77 ? -6.135 -2.371 -4.942 1.00 90.88 77 TRP A C 1
ATOM 597 O O . TRP A 1 77 ? -7.018 -1.545 -4.720 1.00 90.88 77 TRP A O 1
ATOM 607 N N . CYS A 1 78 ? -5.215 -2.211 -5.885 1.00 88.50 78 CYS A N 1
ATOM 608 C CA . CYS A 1 78 ? -5.151 -1.030 -6.735 1.00 88.50 78 CYS A CA 1
ATOM 609 C C . CYS A 1 78 ? -5.607 -1.372 -8.148 1.00 88.50 78 CYS A C 1
ATOM 611 O O . CYS A 1 78 ? -5.374 -2.478 -8.643 1.00 88.50 78 CYS A O 1
ATOM 613 N N . SER A 1 79 ? -6.247 -0.414 -8.814 1.00 84.81 79 SER A N 1
ATOM 614 C CA . SER A 1 79 ? -6.496 -0.547 -10.243 1.00 84.81 79 SER A CA 1
ATOM 615 C C . SER A 1 79 ? -5.166 -0.532 -11.004 1.00 84.81 79 SER A C 1
ATOM 617 O O . SER A 1 79 ? -4.336 0.349 -10.771 1.00 84.81 79 SER A O 1
ATOM 619 N N . PRO A 1 80 ? -4.968 -1.436 -11.977 1.00 81.00 80 PRO A N 1
ATOM 620 C CA . PRO A 1 80 ? -3.779 -1.399 -12.819 1.00 81.00 80 PRO A CA 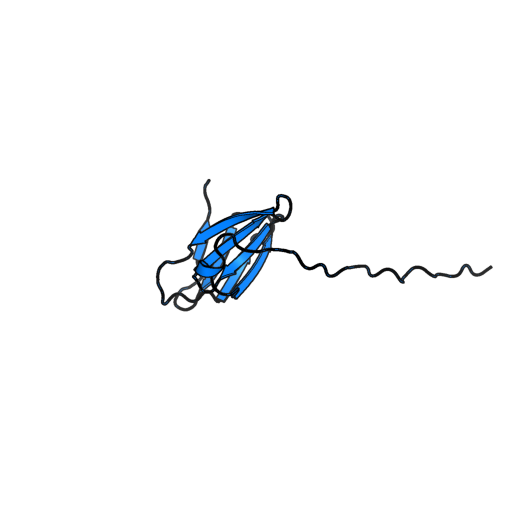1
ATOM 621 C C . PRO A 1 80 ? -3.733 -0.150 -13.716 1.00 81.00 80 PRO A C 1
ATOM 623 O O . PRO A 1 80 ? -2.660 0.214 -14.188 1.00 81.00 80 PRO A O 1
ATOM 626 N N . THR A 1 81 ? -4.876 0.506 -13.955 1.00 82.19 81 THR A N 1
ATOM 627 C CA . THR A 1 81 ? -5.019 1.604 -14.928 1.00 82.19 81 THR A CA 1
ATOM 628 C C . THR A 1 81 ? -5.399 2.950 -14.321 1.00 82.19 81 THR A C 1
ATOM 630 O O . THR A 1 81 ? -5.433 3.945 -15.038 1.00 82.19 81 THR A O 1
ATOM 633 N N . SER A 1 82 ? -5.726 3.001 -13.029 1.00 80.19 82 SER A N 1
ATOM 634 C CA . SER A 1 82 ? -6.105 4.243 -12.355 1.00 80.19 82 SER A CA 1
ATOM 635 C C . SER A 1 82 ? -5.360 4.349 -11.031 1.00 80.19 82 SER A C 1
ATOM 637 O O . SER A 1 82 ? -5.553 3.484 -10.176 1.00 80.19 82 SER A O 1
ATOM 639 N N . PRO A 1 83 ? -4.584 5.423 -10.808 1.00 70.88 83 PRO A N 1
ATOM 640 C CA . PRO A 1 83 ? -3.920 5.647 -9.527 1.00 70.88 83 PRO A CA 1
ATOM 641 C C . PRO A 1 83 ? -4.922 6.024 -8.427 1.00 70.88 83 PRO A C 1
ATOM 643 O O . PRO A 1 83 ? -4.548 6.151 -7.266 1.00 70.88 83 PRO A O 1
ATOM 646 N N . LEU A 1 84 ? -6.193 6.238 -8.793 1.00 74.56 84 LEU A N 1
ATOM 647 C CA . LEU A 1 84 ? -7.216 6.770 -7.903 1.00 74.56 84 LEU A CA 1
ATOM 648 C C . LEU A 1 84 ? -8.219 5.731 -7.416 1.00 74.56 84 LEU A C 1
ATOM 650 O O . LEU A 1 84 ? -9.120 6.063 -6.650 1.00 74.56 84 LEU A O 1
ATOM 654 N N . HIS A 1 85 ? -8.115 4.491 -7.884 1.00 82.81 85 HIS A N 1
ATOM 655 C CA . HIS A 1 85 ? -9.049 3.438 -7.513 1.00 82.81 85 HIS A CA 1
ATOM 656 C C . HIS A 1 85 ? -8.334 2.426 -6.635 1.00 82.81 85 HIS A C 1
ATOM 658 O O . HIS A 1 85 ? -7.553 1.607 -7.127 1.00 82.81 85 HIS A O 1
ATOM 664 N N . ILE A 1 86 ? -8.636 2.493 -5.341 1.00 86.50 86 ILE A N 1
ATOM 665 C CA . ILE A 1 86 ? -8.110 1.574 -4.339 1.00 86.50 86 ILE A CA 1
ATOM 666 C C . ILE A 1 86 ? -9.293 0.947 -3.608 1.00 86.50 86 ILE A C 1
ATOM 668 O O . ILE A 1 86 ? -10.170 1.643 -3.088 1.00 86.50 86 ILE A O 1
ATOM 672 N N . LEU A 1 87 ? -9.323 -0.380 -3.594 1.00 88.56 87 LEU A N 1
ATOM 673 C CA . LEU A 1 87 ? -10.245 -1.169 -2.794 1.00 88.56 87 LEU A 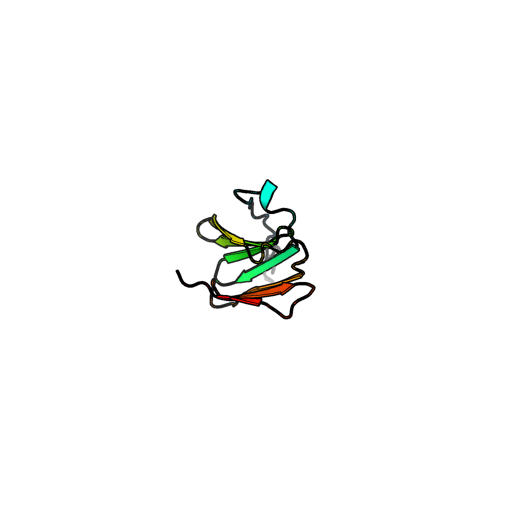CA 1
ATOM 674 C C . LEU A 1 87 ? -9.564 -1.512 -1.474 1.00 88.56 87 LEU A C 1
ATOM 676 O O . LEU A 1 87 ? -8.445 -2.017 -1.482 1.00 88.56 87 LEU A O 1
ATOM 680 N N . VAL A 1 88 ? -10.246 -1.280 -0.357 1.00 89.38 88 VAL A N 1
ATOM 681 C CA . VAL A 1 88 ? -9.712 -1.550 0.983 1.00 89.38 88 VAL A CA 1
ATOM 682 C C . VAL A 1 88 ? -10.592 -2.568 1.691 1.00 89.38 88 VAL A C 1
ATOM 684 O O . VAL A 1 88 ? -11.786 -2.328 1.858 1.00 89.38 88 VAL A O 1
ATOM 687 N N . SER A 1 89 ? -10.014 -3.679 2.148 1.00 89.50 89 SER A N 1
ATOM 688 C CA . SER A 1 89 ? -10.657 -4.587 3.106 1.00 89.50 89 SER A CA 1
ATOM 689 C C . SER A 1 89 ? -10.289 -4.188 4.528 1.00 89.50 89 SER A C 1
ATOM 691 O O . SER A 1 89 ? -9.110 -3.995 4.833 1.00 89.50 89 SER A O 1
ATOM 693 N N . ALA A 1 90 ? -11.284 -4.113 5.410 1.00 87.62 90 ALA A N 1
ATOM 694 C CA . ALA A 1 90 ? -11.075 -3.843 6.823 1.00 87.62 90 ALA A CA 1
ATOM 695 C C . ALA A 1 90 ? -12.000 -4.695 7.699 1.00 87.62 90 ALA A C 1
ATOM 697 O O . ALA A 1 90 ? -13.165 -4.910 7.374 1.00 87.62 90 ALA A O 1
ATOM 698 N N . GLN A 1 91 ? -11.496 -5.154 8.843 1.00 82.38 91 GLN A N 1
ATOM 699 C CA . GLN A 1 91 ? -12.284 -5.901 9.815 1.00 82.38 91 GLN A CA 1
ATOM 700 C C . GLN A 1 91 ? -13.465 -5.051 10.309 1.00 82.38 91 GLN A C 1
ATOM 702 O O . GLN A 1 91 ? -13.302 -3.888 10.679 1.00 82.38 91 GLN A O 1
ATOM 707 N N . GLY A 1 92 ? -14.660 -5.647 10.319 1.00 66.31 92 GLY A N 1
ATOM 708 C CA . GLY A 1 92 ? -15.897 -4.991 10.755 1.00 66.31 92 GLY A CA 1
ATOM 709 C C . GLY A 1 92 ? -16.701 -4.304 9.644 1.00 66.31 92 GLY A C 1
ATOM 710 O O . GLY A 1 92 ? -17.811 -3.858 9.921 1.00 66.31 92 GLY A O 1
ATOM 711 N N . TYR A 1 93 ? -16.202 -4.259 8.402 1.00 61.28 93 TYR A N 1
ATOM 712 C CA . TYR A 1 93 ? -16.915 -3.704 7.244 1.00 61.28 93 TYR A CA 1
ATOM 713 C C . TYR A 1 93 ? -16.652 -4.536 5.981 1.00 61.28 93 TYR A C 1
ATOM 715 O O . TYR A 1 93 ? -15.603 -5.156 5.837 1.00 61.28 93 TYR A O 1
ATOM 723 N N . VAL A 1 94 ? -17.601 -4.544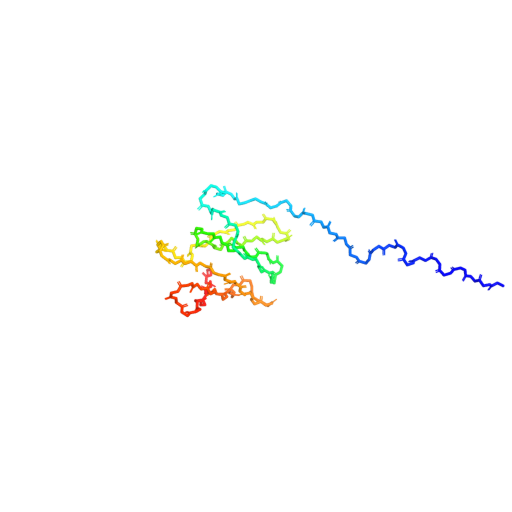 5.041 1.00 52.66 94 VAL A N 1
ATOM 724 C CA . VAL A 1 94 ? -17.343 -5.025 3.675 1.00 52.66 94 VAL A CA 1
ATOM 725 C C . VAL A 1 94 ? -16.726 -3.869 2.889 1.00 52.66 94 VAL A C 1
ATOM 727 O O . VAL A 1 94 ? -17.228 -2.751 2.955 1.00 52.66 94 VAL A O 1
ATOM 730 N N . SER A 1 95 ? -15.618 -4.170 2.214 1.00 54.88 95 SER A N 1
ATOM 731 C CA . SER A 1 95 ? -14.806 -3.366 1.296 1.00 54.88 95 SER A CA 1
ATOM 732 C C . SER A 1 95 ? -15.229 -1.909 1.037 1.00 54.88 95 SER A C 1
ATOM 734 O O . SER A 1 95 ? -16.278 -1.651 0.449 1.00 54.88 95 SER A O 1
ATOM 736 N N . VAL A 1 96 ? -14.361 -0.948 1.369 1.00 56.12 96 VAL A N 1
ATOM 737 C CA . VAL A 1 96 ? -14.544 0.463 0.983 1.00 56.12 96 VAL A CA 1
ATOM 738 C C . VAL A 1 96 ? -13.869 0.694 -0.370 1.00 56.12 96 VAL A C 1
ATOM 740 O O . VAL A 1 96 ? -12.673 0.439 -0.518 1.00 56.12 96 VAL A O 1
ATOM 743 N N . LEU A 1 97 ? -14.627 1.177 -1.360 1.00 56.16 97 LEU A N 1
ATOM 744 C CA . LEU A 1 97 ? -14.060 1.757 -2.578 1.00 56.16 97 LEU A CA 1
ATOM 745 C C . LEU A 1 97 ? -13.716 3.217 -2.284 1.00 56.16 97 LEU A C 1
ATOM 747 O O . LEU A 1 97 ? -14.612 4.044 -2.110 1.00 56.16 97 LEU A O 1
ATOM 751 N N . CYS A 1 98 ? -12.428 3.537 -2.229 1.00 59.12 98 CYS A N 1
ATOM 752 C CA . CYS A 1 98 ? -11.987 4.922 -2.179 1.00 59.12 98 CYS A CA 1
ATOM 753 C C . CYS A 1 98 ? -11.917 5.458 -3.616 1.00 59.12 98 CYS A C 1
ATOM 755 O O . CYS A 1 98 ? -11.187 4.918 -4.446 1.00 59.12 98 CYS A O 1
ATOM 757 N N . TYR A 1 99 ? -12.705 6.497 -3.903 1.00 50.22 99 TYR A N 1
ATOM 758 C CA . TYR A 1 99 ? -12.634 7.278 -5.138 1.00 50.22 99 TYR A CA 1
ATOM 759 C C . TYR A 1 99 ? -12.039 8.647 -4.811 1.00 50.22 99 TYR A C 1
ATOM 761 O O . TYR A 1 99 ? -12.512 9.314 -3.888 1.00 50.22 99 TYR A O 1
ATOM 769 N N . PHE A 1 100 ? -11.041 9.083 -5.576 1.00 52.75 100 PHE A N 1
ATOM 770 C CA . PHE A 1 100 ? -10.462 10.418 -5.436 1.00 52.75 100 PHE A CA 1
ATOM 771 C C . PHE A 1 100 ? -10.915 11.307 -6.602 1.00 52.75 100 PHE A C 1
ATOM 773 O O . PHE A 1 100 ? -10.684 10.981 -7.764 1.00 52.75 100 PHE A O 1
ATOM 780 N N . VAL A 1 101 ? -11.570 12.429 -6.287 1.00 34.56 101 VAL A N 1
ATOM 781 C CA . VAL A 1 101 ? -11.730 13.570 -7.204 1.00 34.56 101 VAL A CA 1
ATOM 782 C C . VAL A 1 101 ? -10.687 14.600 -6.764 1.00 34.56 101 VAL A C 1
ATOM 784 O O . VAL A 1 101 ? -10.678 14.950 -5.582 1.00 34.56 101 VAL A O 1
ATOM 787 N N . TYR A 1 102 ? -9.811 15.047 -7.666 1.00 38.38 102 TYR A N 1
ATOM 788 C CA . TYR A 1 102 ? -8.983 16.240 -7.439 1.00 38.38 102 TYR A CA 1
ATOM 789 C C . TYR A 1 102 ? -9.774 17.507 -7.753 1.00 38.38 102 TYR A C 1
ATOM 791 O O . TYR A 1 102 ? -10.532 17.480 -8.751 1.00 38.38 102 TYR A O 1
#

Organism: Beta vulgaris subsp. vulgaris (NCBI:txid3555)

Radius of gyration: 18.46 Å; chains: 1; bounding box: 51×41×50 Å

pLDDT: mean 78.82, std 14.63, range [34.56, 94.31]